Protein AF-A0A5N7ASX7-F1 (afdb_monomer_lite)

Foldseek 3Di:
DWDWQPDDDPPDDDDGPDRDTAKDWFDDDPDDDPPDPAPHIWMDGPQFGIWHWDADPQGWIKTWDQDDPVRDIWIKIWGWDFPPDDDDDDDDDDDDDDTFTKTFIFGPDPPDDTDGQWMATLVGIGGDDDDPVRLVRQLSRGNDPDPVVSVVSSVSVVRRVNVNVCVVVVSDDDPD

Sequence (176 aa):
MYVVQSDGYMHLPEDPNQSAVVGVIYMPAKEENRKMAFPGGGVWFPAGEGWEVSATVRGGYRFMFKGRADGVSRVLEWEKKVTRGRSSSAASEGSEMKGDPRFTLSIAEAGLRRPCLATLTKQGLKIGGWDRAQRGYLASSLHTENEVEEDAALYTSVLTMGVYVAAQEGWLTQYL

Structure (mmCIF, N/CA/C/O backbone):
data_AF-A0A5N7ASX7-F1
#
_entry.id   AF-A0A5N7ASX7-F1
#
loop_
_atom_site.group_PDB
_atom_site.id
_atom_site.type_symbol
_atom_site.label_atom_id
_atom_site.label_alt_id
_atom_site.label_comp_id
_atom_site.label_asym_id
_atom_site.label_entity_id
_atom_site.label_seq_id
_atom_site.pdbx_PDB_ins_code
_atom_site.Cartn_x
_atom_site.Cartn_y
_atom_site.Cartn_z
_atom_site.occupancy
_atom_site.B_iso_or_equiv
_atom_site.auth_seq_id
_atom_site.auth_comp_id
_atom_site.auth_asym_id
_atom_site.auth_atom_id
_atom_site.pdbx_PDB_model_num
ATOM 1 N N . MET A 1 1 ? 4.116 -13.060 10.444 1.00 76.31 1 MET A N 1
ATOM 2 C CA . MET A 1 1 ? 3.148 -13.456 9.396 1.00 76.31 1 MET A CA 1
ATOM 3 C C . MET A 1 1 ? 3.858 -13.358 8.057 1.00 76.31 1 MET A C 1
ATOM 5 O O . MET A 1 1 ? 4.727 -12.508 7.926 1.00 76.31 1 MET A O 1
ATOM 9 N N . TYR A 1 2 ? 3.557 -14.220 7.094 1.00 74.88 2 TYR A N 1
ATOM 10 C CA . TYR A 1 2 ? 4.144 -14.153 5.755 1.00 74.88 2 TYR A CA 1
ATOM 11 C C . TYR A 1 2 ? 3.034 -14.290 4.710 1.00 74.88 2 TYR A C 1
ATOM 13 O O . TYR A 1 2 ? 1.988 -14.872 4.995 1.00 74.88 2 TYR A O 1
ATOM 21 N N . VAL A 1 3 ? 3.244 -13.687 3.545 1.00 76.19 3 VAL A N 1
ATOM 22 C CA . VAL A 1 3 ? 2.349 -13.736 2.389 1.00 76.19 3 VAL A CA 1
ATOM 23 C C . VAL A 1 3 ? 3.008 -14.635 1.354 1.00 76.19 3 VAL A C 1
ATOM 25 O O . VAL A 1 3 ? 4.184 -14.453 1.032 1.00 76.19 3 VAL A O 1
ATOM 28 N N . VAL A 1 4 ? 2.257 -15.614 0.860 1.00 72.94 4 VAL A N 1
ATOM 29 C CA . VAL A 1 4 ? 2.717 -16.569 -0.150 1.00 72.94 4 VAL A CA 1
ATOM 30 C C . VAL A 1 4 ? 1.823 -16.451 -1.367 1.00 72.94 4 VAL A C 1
ATOM 32 O O . VAL A 1 4 ? 0.613 -16.264 -1.229 1.00 72.94 4 VAL A O 1
ATOM 35 N N . GLN A 1 5 ? 2.413 -16.589 -2.544 1.00 71.50 5 GLN A N 1
ATOM 36 C CA . GLN A 1 5 ? 1.663 -16.787 -3.770 1.00 71.50 5 GLN A CA 1
ATOM 37 C C . GLN A 1 5 ? 1.233 -18.260 -3.859 1.00 71.50 5 GLN A C 1
ATOM 39 O O . GLN A 1 5 ? 2.078 -19.155 -3.865 1.00 71.50 5 GLN A O 1
ATOM 44 N N . SER A 1 6 ? -0.079 -18.518 -3.847 1.00 65.56 6 SER A N 1
ATOM 45 C CA . SER A 1 6 ? -0.633 -19.879 -3.933 1.00 65.56 6 SER A CA 1
ATOM 46 C C . SER A 1 6 ? -0.676 -20.405 -5.364 1.00 65.56 6 SER A C 1
ATOM 48 O O . SER A 1 6 ? -0.404 -21.581 -5.570 1.00 65.56 6 SER A O 1
ATOM 50 N N . ASP A 1 7 ? -0.968 -19.527 -6.327 1.00 60.12 7 ASP A N 1
ATOM 51 C CA . ASP A 1 7 ? -1.053 -19.850 -7.749 1.00 60.12 7 ASP A CA 1
ATOM 52 C C . ASP A 1 7 ? -0.158 -18.906 -8.561 1.00 60.12 7 ASP A C 1
ATOM 54 O O . ASP A 1 7 ? -0.123 -17.694 -8.321 1.00 60.12 7 ASP A O 1
ATOM 58 N N . GLY A 1 8 ? 0.562 -19.462 -9.536 1.00 54.50 8 GLY A N 1
ATOM 59 C CA . GLY A 1 8 ? 1.267 -18.688 -10.557 1.00 54.50 8 GLY A CA 1
ATOM 60 C C . GLY A 1 8 ? 0.295 -17.783 -11.316 1.00 54.50 8 GLY A C 1
ATOM 61 O O . GLY A 1 8 ? -0.864 -18.149 -11.545 1.00 54.50 8 GLY A O 1
ATOM 62 N N . TYR A 1 9 ? 0.738 -16.599 -11.736 1.00 53.56 9 TYR A N 1
ATOM 63 C CA . TYR A 1 9 ? -0.056 -15.808 -12.675 1.00 53.56 9 TYR A CA 1
ATOM 64 C C . TYR A 1 9 ? -0.253 -16.636 -13.953 1.00 53.56 9 TYR A C 1
ATOM 66 O O . TYR A 1 9 ? 0.712 -16.947 -14.637 1.00 53.56 9 TYR A O 1
ATOM 74 N N . MET A 1 10 ? -1.501 -16.962 -14.313 1.00 48.28 10 MET A N 1
ATOM 75 C CA . MET A 1 10 ? -1.852 -17.799 -15.485 1.00 48.28 10 MET A CA 1
ATOM 76 C C . MET A 1 10 ? -1.279 -17.306 -16.834 1.00 48.28 10 MET A C 1
ATOM 78 O O . MET A 1 10 ? -1.387 -17.997 -17.842 1.00 48.28 10 MET A O 1
ATOM 82 N N . HIS A 1 11 ? -0.716 -16.098 -16.875 1.00 51.00 11 HIS A N 1
ATOM 83 C CA . HIS A 1 11 ? -0.141 -15.442 -18.050 1.00 51.00 11 HIS A CA 1
ATOM 84 C C . HIS A 1 11 ? 1.376 -15.204 -17.952 1.00 51.00 11 HIS A C 1
ATOM 86 O O . HIS A 1 11 ? 1.942 -14.598 -18.860 1.00 51.00 11 HIS A O 1
ATOM 92 N N . LEU A 1 12 ? 2.038 -15.670 -16.889 1.00 45.16 12 LEU A N 1
ATOM 93 C CA . LEU A 1 12 ? 3.492 -15.636 -16.746 1.00 45.16 12 LEU A CA 1
ATOM 94 C C . LEU A 1 12 ? 4.034 -17.074 -16.746 1.00 45.16 12 LEU A C 1
ATOM 96 O O . LEU A 1 12 ? 3.395 -17.965 -16.184 1.00 45.16 12 LEU A O 1
ATOM 100 N N . PRO A 1 13 ? 5.174 -17.342 -17.403 1.00 42.56 13 PRO A N 1
ATOM 101 C CA . PRO A 1 13 ? 5.796 -18.655 -17.338 1.00 42.56 13 PRO A CA 1
ATOM 102 C C . PRO A 1 13 ? 6.367 -18.864 -15.928 1.00 42.56 13 PRO A C 1
ATOM 104 O O . PRO A 1 13 ? 7.388 -18.275 -15.594 1.00 42.56 13 PRO A O 1
ATOM 107 N N . GLU A 1 14 ? 5.722 -19.691 -15.103 1.00 54.03 14 GLU A N 1
ATOM 108 C CA . GLU A 1 14 ? 6.246 -20.079 -13.786 1.00 54.03 14 GLU A CA 1
ATOM 109 C C . GLU A 1 14 ? 6.200 -21.595 -13.558 1.00 54.03 14 GLU A C 1
ATOM 111 O O . GLU A 1 14 ? 5.295 -22.298 -14.018 1.00 54.03 14 GLU A O 1
ATOM 116 N N . ASP A 1 15 ? 7.210 -22.076 -12.826 1.00 49.62 15 ASP A N 1
ATOM 117 C CA . ASP A 1 15 ? 7.355 -23.456 -12.371 1.00 49.62 15 ASP A CA 1
ATOM 118 C C . ASP A 1 15 ? 6.263 -23.800 -11.334 1.00 49.62 15 ASP A C 1
ATOM 120 O O . ASP A 1 15 ? 6.172 -23.152 -10.289 1.00 49.62 15 ASP A O 1
ATOM 124 N N . PRO A 1 16 ? 5.460 -24.857 -11.545 1.00 50.44 16 PRO A N 1
ATOM 125 C CA . PRO A 1 16 ? 4.248 -25.145 -10.768 1.00 50.44 16 PRO A CA 1
ATOM 126 C C . PRO A 1 16 ? 4.482 -25.641 -9.327 1.00 50.44 16 PRO A C 1
ATOM 128 O O . PRO A 1 16 ? 3.539 -26.094 -8.683 1.00 50.44 16 PRO A O 1
ATOM 131 N N . ASN A 1 17 ? 5.715 -25.605 -8.809 1.00 45.44 17 ASN A N 1
ATOM 132 C CA . ASN A 1 17 ? 6.100 -26.355 -7.607 1.00 45.44 17 ASN A CA 1
ATOM 133 C C . ASN A 1 17 ? 6.684 -25.529 -6.451 1.00 45.44 17 ASN A C 1
ATOM 135 O O . ASN A 1 17 ? 7.179 -26.115 -5.486 1.00 45.44 17 ASN A O 1
ATOM 139 N N . GLN A 1 18 ? 6.640 -24.196 -6.498 1.00 49.59 18 GLN A N 1
ATOM 140 C CA . GLN A 1 18 ? 7.124 -23.369 -5.389 1.00 49.59 18 GLN A CA 1
ATOM 141 C C . GLN A 1 18 ? 6.144 -22.244 -5.077 1.00 49.59 18 GLN A C 1
ATOM 143 O O . GLN A 1 18 ? 6.063 -21.251 -5.790 1.00 49.59 18 GLN A O 1
ATOM 148 N N . SER A 1 19 ? 5.421 -22.379 -3.965 1.00 55.44 19 SER A N 1
ATOM 149 C CA . SER A 1 19 ? 4.707 -21.259 -3.359 1.00 55.44 19 SER A CA 1
ATOM 150 C C . SER A 1 19 ? 5.749 -20.251 -2.856 1.00 55.44 19 SER A C 1
ATOM 152 O O . SER A 1 19 ? 6.300 -20.395 -1.762 1.00 55.44 19 SER A O 1
ATOM 154 N N . ALA A 1 20 ? 6.092 -19.273 -3.692 1.00 69.38 20 ALA A N 1
ATOM 155 C CA . ALA A 1 20 ? 7.104 -18.279 -3.374 1.00 69.38 20 ALA A CA 1
ATOM 156 C C . ALA A 1 20 ? 6.590 -17.340 -2.271 1.00 69.38 20 ALA A C 1
ATOM 158 O O . ALA A 1 20 ? 5.461 -16.840 -2.320 1.00 69.38 20 ALA A O 1
ATOM 159 N N . VAL A 1 21 ? 7.413 -17.099 -1.247 1.00 69.12 21 VAL A N 1
ATOM 160 C CA . VAL A 1 21 ? 7.130 -16.059 -0.249 1.00 69.12 21 VAL A CA 1
ATOM 161 C C . VAL A 1 21 ? 7.269 -14.715 -0.948 1.00 69.12 21 VAL A C 1
ATOM 163 O O . VAL A 1 21 ? 8.353 -14.386 -1.411 1.00 69.12 21 VAL A O 1
ATOM 166 N N . VAL A 1 22 ? 6.188 -13.941 -0.996 1.00 78.00 22 VAL A N 1
ATOM 167 C CA . VAL A 1 22 ? 6.118 -12.650 -1.705 1.00 78.00 22 VAL A CA 1
ATOM 168 C C . VAL A 1 22 ? 6.115 -11.446 -0.758 1.00 78.00 22 VAL A C 1
ATOM 170 O O . VAL A 1 22 ? 6.271 -10.304 -1.183 1.00 78.00 22 VAL A O 1
ATOM 173 N N . GLY A 1 23 ? 5.995 -11.688 0.550 1.00 79.50 23 GLY A N 1
ATOM 174 C CA . GLY A 1 23 ? 6.110 -10.649 1.566 1.00 79.50 23 GLY A CA 1
ATOM 175 C C . GLY A 1 23 ? 6.216 -11.211 2.979 1.00 79.50 23 GLY A C 1
ATOM 176 O O . GLY A 1 23 ? 5.635 -12.247 3.304 1.00 79.50 23 GLY A O 1
ATOM 177 N N . VAL A 1 24 ? 6.939 -10.515 3.851 1.00 83.19 24 VAL A N 1
ATOM 178 C CA . VAL A 1 24 ? 7.082 -10.867 5.269 1.00 83.19 24 VAL A CA 1
ATOM 179 C C . VAL A 1 24 ? 6.587 -9.714 6.125 1.00 83.19 24 VAL A C 1
ATOM 181 O O . VAL A 1 24 ? 6.977 -8.569 5.927 1.00 83.19 24 VAL A O 1
ATOM 184 N N . ILE A 1 25 ? 5.733 -10.025 7.097 1.00 85.44 25 ILE A N 1
ATOM 185 C CA . ILE A 1 25 ? 5.128 -9.072 8.024 1.00 85.44 25 ILE A CA 1
ATOM 186 C C . ILE A 1 25 ? 5.595 -9.402 9.445 1.00 85.44 25 ILE A C 1
ATOM 188 O O . ILE A 1 25 ? 5.210 -10.425 10.030 1.00 85.44 25 ILE A O 1
ATOM 192 N N . TYR A 1 26 ? 6.388 -8.503 10.022 1.00 82.25 26 TYR A N 1
ATOM 193 C CA . TYR A 1 26 ? 6.780 -8.541 11.425 1.00 82.25 26 TYR A CA 1
ATOM 194 C C . TYR A 1 26 ? 5.899 -7.605 12.242 1.00 82.25 26 TYR A C 1
ATOM 196 O O . TYR A 1 26 ? 5.826 -6.400 11.994 1.00 82.25 26 TYR A O 1
ATOM 204 N N . MET A 1 27 ? 5.256 -8.175 13.253 1.00 76.69 27 MET A N 1
ATOM 205 C CA . MET A 1 27 ? 4.502 -7.439 14.256 1.00 76.69 27 MET A CA 1
ATOM 206 C C . MET A 1 27 ? 5.177 -7.721 15.598 1.00 76.69 27 MET A C 1
ATOM 208 O O . MET A 1 27 ? 5.233 -8.891 15.985 1.00 76.69 27 MET A O 1
ATOM 212 N N . PRO A 1 28 ? 5.726 -6.711 16.292 1.00 65.44 28 PRO A N 1
ATOM 213 C CA . PRO A 1 28 ? 6.303 -6.925 17.607 1.00 65.44 28 PRO A CA 1
ATOM 214 C C . PRO A 1 28 ? 5.194 -7.397 18.550 1.00 65.44 28 PRO A C 1
ATOM 216 O O . PRO A 1 28 ? 4.085 -6.852 18.549 1.00 65.44 28 PRO A O 1
ATOM 219 N N . ALA A 1 29 ? 5.477 -8.431 19.341 1.00 60.00 29 ALA A N 1
ATOM 220 C CA . ALA A 1 29 ? 4.577 -8.834 20.411 1.00 60.00 29 ALA A CA 1
ATOM 221 C C . ALA A 1 29 ? 4.424 -7.659 21.390 1.00 60.00 29 ALA A C 1
ATOM 223 O O . ALA A 1 29 ? 5.391 -6.944 21.654 1.00 60.00 29 ALA A O 1
ATOM 224 N N . LYS A 1 30 ? 3.215 -7.461 21.933 1.00 57.38 30 LYS A N 1
ATOM 225 C CA . LYS A 1 30 ? 2.868 -6.305 22.785 1.00 57.38 30 LYS A CA 1
ATOM 226 C C . LYS A 1 30 ? 3.778 -6.108 24.011 1.00 57.38 30 LYS A C 1
ATOM 228 O O . LYS A 1 30 ? 3.731 -5.030 24.594 1.00 57.38 30 LYS A O 1
ATOM 233 N N . GLU A 1 31 ? 4.601 -7.090 24.380 1.00 51.97 31 GLU A N 1
ATOM 234 C CA . GLU A 1 31 ? 5.441 -7.044 25.581 1.00 51.97 31 GLU A CA 1
ATOM 235 C C . GLU A 1 31 ? 6.947 -7.234 25.371 1.00 51.97 31 GLU A C 1
ATOM 237 O O . GLU A 1 31 ? 7.692 -6.979 26.315 1.00 51.97 31 GLU A O 1
ATOM 242 N N . GLU A 1 32 ? 7.452 -7.598 24.186 1.00 45.19 32 GLU A N 1
ATOM 243 C CA . GLU A 1 32 ? 8.863 -7.997 24.093 1.00 45.19 32 GLU A CA 1
ATOM 244 C C . GLU A 1 32 ? 9.664 -7.351 22.956 1.00 45.19 32 GLU A C 1
ATOM 246 O O . GLU A 1 32 ? 9.347 -7.451 21.774 1.00 45.19 32 GLU A O 1
ATOM 251 N N . ASN A 1 33 ? 10.799 -6.786 23.375 1.00 43.06 33 ASN A N 1
ATOM 252 C CA . ASN A 1 33 ? 12.014 -6.520 22.607 1.00 43.06 33 ASN A CA 1
ATOM 253 C C . ASN A 1 33 ? 12.106 -5.221 21.786 1.00 43.06 33 ASN A C 1
ATOM 255 O O . ASN A 1 33 ? 12.054 -5.196 20.559 1.00 43.06 33 ASN A O 1
ATOM 259 N N . ARG A 1 34 ? 12.539 -4.160 22.491 1.00 48.69 34 ARG A N 1
ATOM 260 C CA . ARG A 1 34 ? 13.214 -2.953 21.955 1.00 48.69 34 ARG A CA 1
ATOM 261 C C . ARG A 1 34 ? 14.579 -3.221 21.274 1.00 48.69 34 ARG A C 1
ATOM 263 O O . ARG A 1 34 ? 15.298 -2.272 20.987 1.00 48.69 34 ARG A O 1
ATOM 270 N N . LYS A 1 35 ? 14.973 -4.483 21.056 1.00 48.41 35 LYS A N 1
ATOM 271 C CA . LYS A 1 35 ? 16.272 -4.879 20.465 1.00 48.41 35 LYS A CA 1
ATOM 272 C C . LYS A 1 35 ? 16.200 -5.268 18.980 1.00 48.41 35 LYS A C 1
ATOM 274 O O . LYS A 1 35 ? 17.222 -5.612 18.401 1.00 48.41 35 LYS A O 1
ATOM 279 N N . MET A 1 36 ? 15.015 -5.245 18.374 1.00 51.47 36 MET A N 1
ATOM 280 C CA . MET A 1 36 ? 14.816 -5.594 16.962 1.00 51.47 36 MET A CA 1
ATOM 281 C C . MET A 1 36 ? 15.033 -4.384 16.045 1.00 51.47 36 MET A C 1
ATOM 283 O O . MET A 1 36 ? 14.846 -3.246 16.471 1.00 51.47 36 MET A O 1
ATOM 287 N N . ALA A 1 37 ? 15.371 -4.638 14.775 1.00 53.09 37 ALA A N 1
ATOM 288 C CA . ALA A 1 37 ? 15.637 -3.600 13.772 1.00 53.09 37 ALA A CA 1
ATOM 289 C C . ALA A 1 37 ? 14.469 -2.606 13.584 1.00 53.09 37 ALA A C 1
ATOM 291 O O . ALA A 1 37 ? 14.713 -1.444 13.271 1.00 53.09 37 ALA A O 1
ATOM 292 N N . PHE A 1 38 ? 13.221 -3.039 13.832 1.00 57.31 38 PHE A N 1
ATOM 293 C CA . PHE A 1 38 ? 12.016 -2.208 13.722 1.00 57.31 38 PHE A CA 1
ATOM 294 C C . PHE A 1 38 ? 11.095 -2.365 14.948 1.00 57.31 38 PHE A C 1
ATOM 296 O O . PHE A 1 38 ? 10.272 -3.285 14.994 1.00 57.31 38 PHE A O 1
ATOM 303 N N . PRO A 1 39 ? 11.196 -1.483 15.960 1.00 57.59 39 PRO A N 1
ATOM 304 C CA . PRO A 1 39 ? 10.433 -1.598 17.207 1.00 57.59 39 PRO A CA 1
ATOM 305 C C . PRO A 1 39 ? 8.917 -1.377 17.041 1.00 57.59 39 PRO A C 1
ATOM 307 O O . PRO A 1 39 ? 8.159 -1.762 17.926 1.00 57.59 39 PRO A O 1
ATOM 310 N N . GLY A 1 40 ? 8.465 -0.788 15.924 1.00 62.12 40 GLY A N 1
ATOM 311 C CA . GLY A 1 40 ? 7.044 -0.618 15.570 1.00 62.12 40 GLY A CA 1
ATOM 312 C C . GLY A 1 40 ? 6.465 -1.715 14.663 1.00 62.12 40 GLY A C 1
ATOM 313 O O . GLY A 1 40 ? 5.273 -1.703 14.351 1.00 62.12 40 GLY A O 1
ATOM 314 N N . GLY A 1 41 ? 7.288 -2.686 14.259 1.00 77.94 41 GLY A N 1
ATOM 315 C CA . GLY A 1 41 ? 6.959 -3.639 13.201 1.00 77.94 41 GLY A CA 1
ATOM 316 C C . GLY A 1 41 ? 7.510 -3.223 11.845 1.00 77.94 41 GLY A C 1
ATOM 317 O O . GLY A 1 41 ? 7.974 -2.099 11.652 1.00 77.94 41 GLY A O 1
ATOM 318 N N . GLY A 1 42 ? 7.494 -4.166 10.914 1.00 84.06 42 GLY A N 1
ATOM 319 C CA . GLY A 1 42 ? 8.101 -3.993 9.603 1.00 84.06 42 GLY A CA 1
ATOM 320 C C . GLY A 1 42 ? 7.461 -4.890 8.557 1.00 84.06 42 GLY A C 1
ATOM 321 O O . GLY A 1 42 ? 6.909 -5.944 8.888 1.00 84.06 42 GLY A O 1
ATOM 322 N N . VAL A 1 43 ? 7.546 -4.469 7.299 1.00 84.94 43 VAL A N 1
ATOM 323 C CA . VAL A 1 43 ? 7.233 -5.322 6.148 1.00 84.94 43 VAL A CA 1
ATOM 324 C C . VAL A 1 43 ? 8.458 -5.436 5.249 1.00 84.94 43 VAL A C 1
ATOM 326 O O . VAL A 1 43 ? 9.156 -4.450 5.041 1.00 84.94 43 VAL A O 1
ATOM 329 N N . TRP A 1 44 ? 8.730 -6.630 4.733 1.00 81.75 44 TRP A N 1
ATOM 330 C CA . TRP A 1 44 ? 9.807 -6.879 3.773 1.00 81.75 44 TRP A CA 1
ATOM 331 C C . TRP A 1 44 ? 9.251 -7.534 2.524 1.00 81.75 44 TRP A C 1
ATOM 333 O O . TRP A 1 44 ? 8.334 -8.357 2.602 1.00 81.75 44 TRP A O 1
ATOM 343 N N . PHE A 1 45 ? 9.863 -7.204 1.394 1.00 80.19 45 PHE A N 1
ATOM 344 C CA . PHE A 1 45 ? 9.539 -7.751 0.084 1.00 80.19 45 PHE A CA 1
ATOM 345 C C . PHE A 1 45 ? 10.772 -8.475 -0.464 1.00 80.19 45 PHE A C 1
ATOM 347 O O . PHE A 1 45 ? 11.873 -7.960 -0.296 1.00 80.19 45 PHE A O 1
ATOM 354 N N . PRO A 1 46 ? 10.634 -9.638 -1.121 1.00 64.31 46 PRO A N 1
ATOM 355 C CA . PRO A 1 46 ? 11.772 -10.323 -1.743 1.00 64.31 46 PRO A CA 1
ATOM 356 C C . PRO A 1 46 ? 12.459 -9.465 -2.809 1.00 64.31 46 PRO A C 1
ATOM 358 O O . PRO A 1 46 ? 13.680 -9.452 -2.913 1.00 64.31 46 PRO A O 1
ATOM 361 N N . ALA A 1 47 ? 11.659 -8.708 -3.560 1.00 66.50 47 ALA A N 1
ATOM 362 C CA . ALA A 1 47 ? 12.107 -7.776 -4.582 1.00 66.50 47 ALA A CA 1
ATOM 363 C C . ALA A 1 47 ? 12.438 -6.382 -4.013 1.00 66.50 47 ALA A C 1
ATOM 365 O O . ALA A 1 47 ? 12.367 -5.401 -4.741 1.00 66.50 47 ALA A O 1
ATOM 366 N N . GLY A 1 48 ? 12.739 -6.238 -2.718 1.00 67.25 48 GLY A N 1
ATOM 367 C CA . GLY A 1 48 ? 12.988 -4.931 -2.109 1.00 67.25 48 GLY A CA 1
ATOM 368 C C . GLY A 1 48 ? 13.614 -5.006 -0.718 1.00 67.25 48 GLY A C 1
ATOM 369 O O . GLY A 1 48 ? 14.074 -6.050 -0.263 1.00 67.25 48 GLY A O 1
ATOM 370 N N . GLU A 1 49 ? 13.643 -3.868 -0.034 1.00 73.31 49 GLU A N 1
ATOM 371 C CA . GLU A 1 49 ? 14.178 -3.742 1.324 1.00 73.31 49 GLU A CA 1
ATOM 372 C C . GLU A 1 49 ? 13.053 -3.610 2.371 1.00 73.31 49 GLU A C 1
ATOM 374 O O . GLU A 1 49 ? 11.859 -3.567 2.059 1.00 73.31 49 GLU A O 1
ATOM 379 N N . GLY A 1 50 ? 13.431 -3.604 3.650 1.00 82.38 50 GLY A N 1
ATOM 380 C CA . GLY A 1 50 ? 12.487 -3.510 4.761 1.00 82.38 50 GLY A CA 1
ATOM 381 C C . GLY A 1 50 ? 11.896 -2.113 4.923 1.00 82.38 50 GLY A C 1
ATOM 382 O O . GLY A 1 50 ? 12.617 -1.118 4.959 1.00 82.38 50 GLY A O 1
ATOM 383 N N . TRP A 1 51 ? 10.582 -2.051 5.104 1.00 89.81 51 TRP A N 1
ATOM 384 C CA . TRP A 1 51 ? 9.850 -0.843 5.459 1.00 89.81 51 TRP A CA 1
ATOM 385 C C . TRP A 1 51 ? 9.519 -0.845 6.947 1.00 89.81 51 TRP A C 1
ATOM 387 O O . TRP A 1 51 ? 8.896 -1.778 7.459 1.00 89.81 51 TRP A O 1
ATOM 397 N N . GLU A 1 52 ? 9.887 0.234 7.630 1.00 90.19 52 GLU A N 1
ATOM 398 C CA . GLU A 1 52 ? 9.563 0.462 9.036 1.00 90.19 52 GLU A CA 1
ATOM 399 C C . GLU A 1 52 ? 8.125 0.962 9.168 1.00 90.19 52 GLU A C 1
ATOM 401 O O . GLU A 1 52 ? 7.719 1.885 8.455 1.00 90.19 52 GLU A O 1
ATOM 406 N N . VAL A 1 53 ? 7.357 0.390 10.098 1.00 90.88 53 VAL A N 1
ATOM 407 C CA . VAL A 1 53 ? 5.958 0.773 10.311 1.00 90.88 53 VAL A CA 1
ATOM 408 C C . VAL A 1 53 ? 5.774 1.473 11.651 1.00 90.88 53 VAL A C 1
ATOM 410 O O . VAL A 1 53 ? 6.317 1.067 12.676 1.00 90.88 53 VAL A O 1
ATOM 413 N N . SER A 1 54 ? 4.971 2.535 11.647 1.00 90.38 54 SER A N 1
ATOM 414 C CA . SER A 1 54 ? 4.573 3.270 12.849 1.00 90.38 54 SER A CA 1
ATOM 415 C C . SER A 1 54 ? 3.101 3.672 12.793 1.00 90.38 54 SER A C 1
ATOM 417 O O . SER A 1 54 ? 2.565 4.005 11.735 1.00 90.38 54 SER A O 1
ATOM 419 N N . ALA A 1 55 ? 2.426 3.651 13.942 1.00 87.94 55 ALA A N 1
ATOM 420 C CA . ALA A 1 5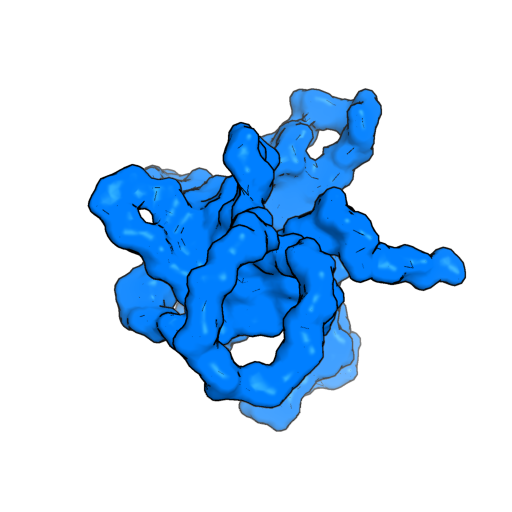5 ? 1.070 4.175 14.054 1.00 87.94 55 ALA A CA 1
ATOM 421 C C . ALA A 1 55 ? 1.082 5.712 14.004 1.00 87.94 55 ALA A C 1
ATOM 423 O O . ALA A 1 55 ? 1.948 6.366 14.586 1.00 87.94 55 ALA A O 1
ATOM 424 N N . THR A 1 56 ? 0.100 6.303 13.326 1.00 87.44 56 THR A N 1
ATOM 425 C CA . THR A 1 56 ? -0.041 7.762 13.210 1.00 87.44 56 THR A CA 1
ATOM 426 C C . THR A 1 56 ? -1.006 8.318 14.258 1.00 87.44 56 THR A C 1
ATOM 428 O O . THR A 1 56 ? -1.990 7.678 14.628 1.00 87.44 56 THR A O 1
ATOM 431 N N . VAL A 1 57 ? -0.780 9.564 14.690 1.00 81.75 57 VAL A N 1
ATOM 432 C CA . VAL A 1 57 ? -1.608 10.253 15.706 1.00 81.75 57 VAL A CA 1
ATOM 433 C C . VAL A 1 57 ? -3.076 10.402 15.275 1.00 81.75 57 VAL A C 1
ATOM 435 O O . VAL A 1 57 ? -3.969 10.477 16.112 1.00 81.75 57 VAL A O 1
ATOM 438 N N . ARG A 1 58 ? -3.346 10.444 13.964 1.00 79.25 58 ARG A N 1
ATOM 439 C CA . ARG A 1 58 ? -4.692 10.651 13.399 1.00 79.25 58 ARG A CA 1
ATOM 440 C C . ARG A 1 58 ? -5.477 9.356 13.168 1.00 79.25 58 ARG A C 1
ATOM 442 O O . ARG A 1 58 ? -6.596 9.419 12.668 1.00 79.25 58 ARG A O 1
ATOM 449 N N . GLY A 1 59 ? -4.917 8.208 13.546 1.00 82.00 59 GLY A N 1
ATOM 450 C CA . GLY A 1 59 ? -5.443 6.904 13.166 1.00 82.00 59 GLY A CA 1
ATOM 451 C C . GLY A 1 59 ? -4.988 6.547 11.753 1.00 82.00 59 GLY A C 1
ATOM 452 O O . GLY A 1 59 ? -5.327 7.217 10.778 1.00 82.00 59 GLY A O 1
ATOM 453 N N . GLY A 1 60 ? -4.184 5.495 11.646 1.00 90.69 60 GLY A N 1
ATOM 454 C CA . GLY A 1 60 ? -3.504 5.134 10.408 1.00 90.69 60 GLY A CA 1
ATOM 455 C C . GLY A 1 60 ? -2.105 4.597 10.659 1.00 90.69 60 GLY A C 1
ATOM 456 O O . GLY A 1 60 ? -1.623 4.619 11.793 1.00 90.69 60 GLY A O 1
ATOM 457 N N . TYR A 1 61 ? -1.446 4.175 9.589 1.00 92.94 61 TYR A N 1
ATOM 458 C CA . TYR A 1 61 ? -0.159 3.492 9.636 1.00 92.94 61 TYR A CA 1
ATOM 459 C C . TYR A 1 61 ? 0.778 4.096 8.599 1.00 92.94 61 TYR A C 1
ATOM 461 O O . TYR A 1 61 ? 0.445 4.167 7.415 1.00 92.94 61 TYR A O 1
ATOM 469 N N . ARG A 1 62 ? 1.945 4.548 9.053 1.00 93.19 62 ARG A N 1
ATOM 470 C CA . ARG A 1 62 ? 2.993 5.125 8.220 1.00 93.19 62 ARG A CA 1
ATOM 471 C C . ARG A 1 62 ? 4.093 4.100 8.002 1.00 93.19 62 ARG A C 1
ATOM 473 O O . ARG A 1 62 ? 4.652 3.583 8.965 1.00 93.19 62 ARG A O 1
ATOM 480 N N . PHE A 1 63 ? 4.403 3.881 6.736 1.00 92.69 63 PHE A N 1
ATOM 481 C CA . PHE A 1 63 ? 5.440 3.001 6.233 1.00 92.69 63 PHE A CA 1
ATOM 482 C C . PHE A 1 63 ? 6.578 3.878 5.723 1.00 92.69 63 PHE A C 1
ATOM 484 O O . PHE A 1 63 ? 6.371 4.734 4.861 1.00 92.69 63 PHE A O 1
ATOM 491 N N . MET A 1 64 ? 7.770 3.690 6.276 1.00 91.00 64 MET A N 1
ATOM 492 C CA . MET A 1 64 ? 8.965 4.431 5.896 1.00 91.00 64 MET A CA 1
ATOM 493 C C . MET A 1 64 ? 10.007 3.478 5.337 1.00 91.00 64 MET A C 1
ATOM 495 O O . MET A 1 64 ? 10.460 2.564 6.023 1.00 91.00 64 MET A O 1
ATOM 499 N N . PHE A 1 65 ? 10.415 3.748 4.108 1.00 87.69 65 PHE A N 1
ATOM 500 C CA . PHE A 1 65 ? 11.601 3.174 3.510 1.00 87.69 65 PHE A CA 1
ATOM 501 C C . PHE A 1 65 ? 12.738 4.174 3.662 1.00 87.69 65 PHE A C 1
ATOM 503 O O . PHE A 1 65 ? 12.645 5.321 3.212 1.00 87.69 65 PHE A O 1
ATOM 510 N N . LYS A 1 66 ? 13.803 3.750 4.334 1.00 80.69 66 LYS A N 1
ATOM 511 C CA . LYS A 1 66 ? 15.064 4.484 4.363 1.00 80.69 66 LYS A CA 1
ATOM 512 C C . LYS A 1 66 ? 15.878 3.903 3.216 1.00 80.69 66 LYS A C 1
ATOM 514 O O . LYS A 1 66 ? 16.237 2.736 3.295 1.00 80.69 66 LYS A O 1
ATOM 519 N N . GLY A 1 67 ? 16.052 4.691 2.155 1.00 67.56 67 GLY A N 1
ATOM 520 C CA . GLY A 1 67 ? 16.762 4.270 0.953 1.00 67.56 67 GLY A CA 1
ATOM 521 C C . GLY A 1 67 ? 18.185 3.815 1.213 1.00 67.56 67 GLY A C 1
ATOM 522 O O . GLY A 1 67 ? 18.702 3.875 2.333 1.00 67.56 67 GLY A O 1
ATOM 523 N N . ARG A 1 68 ? 18.830 3.389 0.131 1.00 65.69 68 ARG A N 1
ATOM 524 C CA . ARG A 1 68 ? 20.212 2.930 0.155 1.00 65.69 68 ARG A CA 1
ATOM 525 C C . ARG A 1 68 ? 21.167 4.102 0.393 1.00 65.69 68 ARG A C 1
ATOM 527 O O . ARG A 1 68 ? 20.781 5.220 0.725 1.00 65.69 68 ARG A O 1
ATOM 534 N N . ALA A 1 69 ? 22.458 3.855 0.191 1.00 56.00 69 ALA A N 1
ATOM 535 C CA . ALA A 1 69 ? 23.509 4.874 0.236 1.00 56.00 69 ALA A CA 1
ATOM 536 C C . ALA A 1 69 ? 23.269 6.101 -0.686 1.00 56.00 69 ALA A C 1
ATOM 538 O O . ALA A 1 69 ? 24.022 7.067 -0.602 1.00 56.00 69 ALA A O 1
ATOM 539 N N . ASP A 1 70 ? 22.236 6.078 -1.538 1.00 60.41 70 ASP A N 1
ATOM 540 C CA . ASP A 1 70 ? 21.744 7.197 -2.347 1.00 60.41 70 ASP A CA 1
ATOM 541 C C . ASP A 1 70 ? 20.894 8.216 -1.556 1.00 60.41 70 ASP A C 1
ATOM 543 O O . ASP A 1 70 ? 20.616 9.307 -2.053 1.00 60.41 70 ASP A O 1
ATOM 547 N N . GLY A 1 71 ? 20.508 7.898 -0.314 1.00 64.56 71 GLY A N 1
ATOM 548 C CA . GLY A 1 71 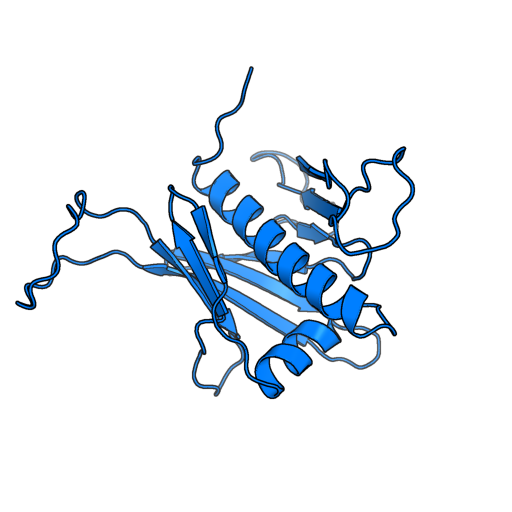? 19.810 8.802 0.605 1.00 64.56 71 GLY A CA 1
ATOM 549 C C . GLY A 1 71 ? 18.319 8.988 0.309 1.00 64.56 71 GLY A C 1
ATOM 550 O O . GLY A 1 71 ? 17.681 9.875 0.882 1.00 64.56 71 GLY A O 1
ATOM 551 N N . VAL A 1 72 ? 17.743 8.173 -0.574 1.00 71.62 72 VAL A N 1
ATOM 552 C CA . VAL A 1 72 ? 16.382 8.365 -1.080 1.00 71.62 72 VAL A CA 1
ATOM 553 C C . VAL A 1 72 ? 15.349 7.735 -0.140 1.00 71.62 72 VAL A C 1
ATOM 555 O O . VAL A 1 72 ? 15.063 6.545 -0.199 1.00 71.62 72 VAL A O 1
ATOM 558 N N . SER A 1 73 ? 14.735 8.525 0.740 1.00 84.00 73 SER A N 1
ATOM 559 C CA . SER A 1 73 ? 13.645 8.034 1.596 1.00 84.00 73 SER A CA 1
ATOM 560 C C . SER A 1 73 ? 12.294 8.019 0.875 1.00 84.00 73 SER A C 1
ATOM 562 O O . SER A 1 73 ? 11.969 8.951 0.131 1.00 84.00 73 SER A O 1
ATOM 564 N N . ARG A 1 74 ? 11.460 7.010 1.155 1.00 87.62 74 ARG A N 1
ATOM 565 C CA . ARG A 1 74 ? 10.056 6.961 0.718 1.00 87.62 74 ARG A CA 1
ATOM 566 C C . ARG A 1 74 ? 9.126 6.831 1.909 1.00 87.62 74 ARG A C 1
ATOM 568 O O . ARG A 1 74 ? 9.429 6.128 2.872 1.00 87.62 74 ARG A O 1
ATOM 575 N N . VAL A 1 75 ? 7.984 7.507 1.842 1.00 91.50 75 VAL A N 1
ATOM 576 C CA . VAL A 1 75 ? 6.987 7.481 2.913 1.00 91.50 75 VAL A CA 1
ATOM 577 C C . VAL A 1 75 ? 5.604 7.269 2.326 1.00 91.50 75 VAL A C 1
ATOM 579 O O . VAL A 1 75 ? 5.101 8.091 1.560 1.00 91.50 75 VAL A O 1
ATOM 582 N N . LEU A 1 76 ? 4.972 6.178 2.743 1.00 92.75 76 LEU A N 1
ATOM 583 C CA . LEU A 1 76 ? 3.587 5.865 2.429 1.00 92.75 76 LEU A CA 1
ATOM 584 C C . LEU A 1 76 ? 2.762 5.875 3.712 1.00 92.75 76 LEU A C 1
ATOM 586 O O . LEU A 1 76 ? 3.233 5.482 4.778 1.00 92.75 76 LEU A O 1
ATOM 590 N N . GLU A 1 77 ? 1.520 6.329 3.628 1.00 94.31 77 GLU A N 1
ATOM 591 C CA . GLU A 1 77 ? 0.637 6.413 4.788 1.00 94.31 77 GLU A CA 1
ATOM 592 C C . GLU A 1 77 ? -0.750 5.890 4.441 1.00 94.31 77 GLU A C 1
ATOM 594 O O . GLU A 1 77 ? -1.407 6.387 3.524 1.00 94.31 77 GLU A O 1
ATOM 599 N N . TRP A 1 78 ? -1.187 4.884 5.196 1.00 94.12 78 TRP A N 1
ATOM 600 C CA . TRP A 1 78 ? -2.575 4.460 5.261 1.00 94.12 78 TRP A CA 1
ATOM 601 C C . TRP A 1 78 ? -3.303 5.334 6.277 1.00 94.12 78 TRP A C 1
ATOM 603 O O . TRP A 1 78 ? -3.141 5.158 7.482 1.00 94.12 78 TRP A O 1
ATOM 613 N N . GLU A 1 79 ? -4.126 6.262 5.805 1.00 92.44 79 GLU A N 1
ATOM 614 C CA . GLU A 1 79 ? -4.940 7.133 6.653 1.00 92.44 79 GLU A CA 1
ATOM 615 C C . GLU A 1 79 ? -6.303 6.498 6.934 1.00 92.44 79 GLU A C 1
ATOM 617 O O . GLU A 1 79 ? -6.999 6.078 6.002 1.00 92.44 79 GLU A O 1
ATOM 622 N N . LYS A 1 80 ? -6.726 6.471 8.205 1.00 90.62 80 LYS A N 1
ATOM 623 C CA . LYS A 1 80 ? -8.065 6.011 8.583 1.00 90.62 80 LYS A CA 1
ATOM 624 C C . LYS A 1 80 ? -9.088 7.105 8.288 1.00 90.62 80 LYS A C 1
ATOM 626 O O . LYS A 1 80 ? -9.126 8.142 8.948 1.00 90.62 80 LYS A O 1
ATOM 631 N N . LYS A 1 81 ? -9.971 6.869 7.321 1.00 84.62 81 LYS A N 1
ATOM 632 C CA . LYS A 1 81 ? -11.146 7.711 7.092 1.00 84.62 81 LYS A CA 1
ATOM 633 C C . LYS A 1 81 ? -12.274 7.233 7.988 1.00 84.62 81 LYS A C 1
ATOM 635 O O . LYS A 1 81 ? -12.873 6.185 7.769 1.00 84.62 81 LYS A O 1
ATOM 640 N N . VAL A 1 82 ? -12.589 8.047 8.988 1.00 65.81 82 VAL A N 1
ATOM 641 C CA . VAL A 1 82 ? -13.858 7.936 9.703 1.00 65.81 82 VAL A CA 1
ATOM 642 C C . VAL A 1 82 ? -14.898 8.624 8.830 1.00 65.81 82 VAL A C 1
ATOM 644 O O . VAL A 1 82 ? -14.842 9.841 8.644 1.00 65.81 82 VAL A O 1
ATOM 647 N N . THR A 1 83 ? -15.837 7.865 8.270 1.00 56.91 83 THR A N 1
ATOM 648 C CA . THR A 1 83 ? -17.033 8.436 7.646 1.00 56.91 83 THR A CA 1
ATOM 649 C C . THR A 1 83 ? -17.826 9.159 8.733 1.00 56.91 83 THR A C 1
ATOM 651 O O . THR A 1 83 ? -18.671 8.576 9.411 1.00 56.91 83 THR A O 1
ATOM 654 N N . ARG A 1 84 ? -17.531 10.444 8.956 1.00 47.28 84 ARG A N 1
ATOM 655 C CA . ARG A 1 84 ? -18.466 11.330 9.645 1.00 47.28 84 ARG A CA 1
ATOM 656 C C . ARG A 1 84 ? -19.671 11.429 8.728 1.00 47.28 84 ARG A C 1
ATOM 658 O O . ARG A 1 84 ? -19.535 11.972 7.636 1.00 47.28 84 ARG A O 1
ATOM 665 N N . GLY A 1 85 ? -20.799 10.864 9.156 1.00 47.31 85 GLY A N 1
ATOM 666 C CA . GLY A 1 85 ? -22.070 10.979 8.452 1.00 47.31 85 GLY A CA 1
ATOM 667 C C . GLY A 1 85 ? -22.305 12.438 8.082 1.00 47.31 85 GLY A C 1
ATOM 668 O O . GLY A 1 85 ? -22.540 13.280 8.947 1.00 47.31 85 GLY A O 1
ATOM 669 N N . ARG A 1 86 ? -22.150 12.746 6.798 1.00 41.16 86 ARG A N 1
ATOM 670 C CA . ARG A 1 86 ? -22.430 14.055 6.237 1.00 41.16 86 ARG A CA 1
ATOM 671 C C . ARG A 1 86 ? -23.377 13.793 5.088 1.00 41.16 86 ARG A C 1
ATOM 673 O O . ARG A 1 86 ? -22.970 13.310 4.037 1.00 41.16 86 ARG A O 1
ATOM 680 N N . SER A 1 87 ? -24.650 14.042 5.366 1.00 47.69 87 SER A N 1
ATOM 681 C CA . SER A 1 87 ? -25.741 14.060 4.407 1.00 47.69 87 SER A CA 1
ATOM 682 C C . SER A 1 87 ? -25.278 14.758 3.131 1.00 47.69 87 SER A C 1
ATOM 684 O O . SER A 1 87 ? -25.023 15.961 3.133 1.00 47.69 87 SER A O 1
ATOM 686 N N . SER A 1 88 ? -25.129 14.000 2.052 1.00 38.28 88 SER A N 1
ATOM 687 C CA . SER A 1 88 ? -25.065 14.548 0.704 1.00 38.28 88 SER A CA 1
ATOM 688 C C . SER A 1 88 ? -25.837 13.602 -0.197 1.00 38.28 88 SER A C 1
ATOM 690 O O . SER A 1 88 ? -25.483 12.446 -0.395 1.00 38.28 88 SER A O 1
ATOM 692 N N . SER A 1 89 ? -26.985 14.102 -0.628 1.00 46.19 89 SER A N 1
ATOM 693 C CA . SER A 1 89 ? -27.895 13.503 -1.583 1.00 46.19 89 SER A CA 1
ATOM 694 C C . SER A 1 89 ? -27.194 13.303 -2.926 1.00 46.19 89 SER A C 1
ATOM 696 O O . SER A 1 89 ? -26.976 14.269 -3.654 1.00 46.19 89 SER A O 1
ATOM 698 N N . ALA A 1 90 ? -26.883 12.059 -3.264 1.00 41.28 90 ALA A N 1
ATOM 699 C CA . ALA A 1 90 ? -26.789 11.593 -4.640 1.00 41.28 90 ALA A CA 1
ATOM 700 C C . ALA A 1 90 ? -27.034 10.083 -4.627 1.00 41.28 90 ALA A C 1
ATOM 702 O O . ALA A 1 90 ? -26.294 9.326 -4.005 1.00 41.28 90 ALA A O 1
ATOM 703 N N . ALA A 1 91 ? -28.135 9.671 -5.247 1.00 45.06 91 ALA A N 1
ATOM 704 C CA . ALA A 1 91 ? -28.552 8.286 -5.346 1.00 45.06 91 ALA A CA 1
ATOM 705 C C . ALA A 1 91 ? -27.496 7.442 -6.080 1.00 45.06 91 ALA A C 1
ATOM 707 O O . ALA A 1 91 ? -27.134 7.746 -7.214 1.00 45.06 91 ALA A O 1
ATOM 708 N N . SER A 1 92 ? -27.051 6.357 -5.451 1.00 37.09 92 SER A N 1
ATOM 709 C CA . SER A 1 92 ? -26.617 5.148 -6.148 1.00 37.09 92 SER A CA 1
ATOM 710 C C . SER A 1 92 ? -26.854 3.967 -5.210 1.00 37.09 92 SER A C 1
ATOM 712 O O . SER A 1 92 ? -26.377 3.966 -4.075 1.00 37.09 92 SER A O 1
ATOM 714 N N . GLU A 1 93 ? -27.661 3.018 -5.665 1.00 44.69 93 GLU A N 1
ATOM 715 C CA . GLU A 1 93 ? -28.091 1.832 -4.932 1.00 44.69 93 GLU A CA 1
ATOM 716 C C . GLU A 1 93 ? -26.897 0.967 -4.516 1.00 44.69 93 GLU A C 1
ATOM 718 O O . GLU A 1 93 ? -26.067 0.581 -5.335 1.00 44.69 93 GLU A O 1
ATOM 723 N N . GLY A 1 94 ? -26.823 0.659 -3.222 1.00 40.03 94 GLY A N 1
ATOM 724 C CA . GLY A 1 94 ? -25.786 -0.202 -2.661 1.00 40.03 94 GLY A CA 1
ATOM 725 C C . GLY A 1 94 ? -25.586 0.045 -1.173 1.00 40.03 94 GLY A C 1
ATOM 726 O O . GLY A 1 94 ? -24.559 0.577 -0.784 1.00 40.03 94 GLY A O 1
ATOM 727 N N . SER A 1 95 ? -26.603 -0.295 -0.371 1.00 40.72 95 SER A N 1
ATOM 728 C CA . SER A 1 95 ? -26.595 -0.450 1.096 1.00 40.72 95 SER A CA 1
ATOM 729 C C . SER A 1 95 ? -25.271 -0.096 1.802 1.00 40.72 95 SER A C 1
ATOM 731 O O . SER A 1 95 ? -24.471 -0.976 2.132 1.00 40.72 95 SER A O 1
ATOM 733 N N . GLU A 1 96 ? -25.068 1.189 2.103 1.00 40.53 96 GLU A N 1
ATOM 734 C CA . GLU A 1 96 ? -23.985 1.645 2.972 1.00 40.53 96 GLU A CA 1
ATOM 735 C C . GLU A 1 96 ? -24.277 1.203 4.413 1.00 40.53 96 GLU A C 1
ATOM 737 O O . GLU A 1 96 ? -25.006 1.849 5.171 1.00 40.53 96 GLU A O 1
ATOM 742 N N . MET A 1 97 ? -23.707 0.063 4.806 1.00 43.31 97 MET A N 1
ATOM 743 C CA . MET A 1 97 ? -23.617 -0.322 6.208 1.00 43.31 97 MET A CA 1
ATOM 744 C C . MET A 1 97 ? -22.871 0.775 6.974 1.00 43.31 97 MET A C 1
ATOM 746 O O . MET A 1 97 ? -21.696 1.045 6.737 1.00 43.31 97 MET A O 1
ATOM 750 N N . LYS A 1 98 ? -23.598 1.407 7.896 1.00 45.78 98 LYS A N 1
ATOM 751 C CA . LYS A 1 98 ? -23.144 2.183 9.056 1.00 45.78 98 LYS A CA 1
ATOM 752 C C . LYS A 1 98 ? -21.618 2.136 9.290 1.00 45.78 98 LYS A C 1
ATOM 754 O O . LYS A 1 98 ? -21.121 1.270 9.999 1.00 45.78 98 LYS A O 1
ATOM 759 N N . GLY A 1 99 ? -20.909 3.126 8.749 1.00 56.56 99 GLY A N 1
ATOM 760 C CA . GLY A 1 99 ? -19.557 3.513 9.162 1.00 56.56 99 GLY A CA 1
ATOM 761 C C . GLY A 1 99 ? -18.477 2.434 9.088 1.00 56.56 99 GLY A C 1
ATOM 762 O O . GLY A 1 99 ? -17.725 2.288 10.053 1.00 56.56 99 GLY A O 1
ATOM 763 N N . ASP A 1 100 ? -18.385 1.691 7.983 1.00 66.44 100 ASP A N 1
ATOM 764 C CA . ASP A 1 100 ? -17.283 0.744 7.799 1.00 66.44 100 ASP A CA 1
ATOM 765 C C . ASP A 1 100 ? -15.935 1.500 7.752 1.00 66.44 100 ASP A C 1
ATOM 767 O O . ASP A 1 100 ? -15.768 2.410 6.927 1.00 66.44 100 ASP A O 1
ATOM 771 N N . PRO A 1 101 ? -14.979 1.212 8.658 1.00 71.12 101 PRO A N 1
ATOM 772 C CA . PRO A 1 101 ? -13.672 1.854 8.638 1.00 71.12 101 PRO A CA 1
ATOM 773 C C . PRO A 1 101 ? -12.991 1.652 7.282 1.00 71.12 101 PRO A C 1
ATOM 775 O O . PRO A 1 101 ? -12.749 0.530 6.842 1.00 71.12 101 PRO A O 1
ATOM 778 N N . ARG A 1 102 ? -12.642 2.767 6.637 1.00 88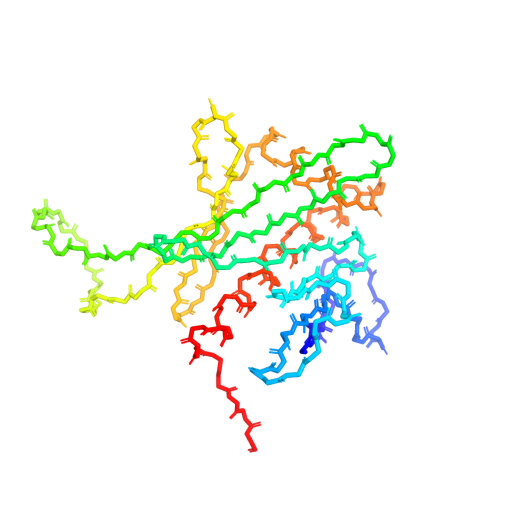.69 102 ARG A N 1
ATOM 779 C CA . ARG A 1 102 ? -11.978 2.783 5.333 1.00 88.69 102 ARG A CA 1
ATOM 780 C C . ARG A 1 102 ? -10.605 3.410 5.463 1.00 88.69 102 ARG A C 1
ATOM 782 O O . ARG A 1 102 ? -10.484 4.531 5.947 1.00 88.69 102 ARG A O 1
ATOM 789 N N . PHE A 1 103 ? -9.582 2.738 4.960 1.00 93.19 103 PHE A N 1
ATOM 790 C CA . PHE A 1 103 ? -8.244 3.302 4.846 1.00 93.19 103 PHE A CA 1
ATOM 791 C C . PHE A 1 103 ? -7.966 3.772 3.424 1.00 93.19 103 PHE A C 1
ATOM 793 O O . PHE A 1 103 ? -8.479 3.223 2.445 1.00 93.19 103 PHE A O 1
ATOM 800 N N . THR A 1 104 ? -7.164 4.824 3.304 1.00 93.56 104 THR A N 1
ATOM 801 C CA . THR A 1 104 ? -6.636 5.313 2.028 1.00 93.56 104 THR A CA 1
ATOM 802 C C . THR A 1 104 ? -5.119 5.361 2.102 1.00 93.56 104 THR A C 1
ATOM 804 O O . THR A 1 104 ? -4.587 6.009 2.996 1.00 93.56 104 THR A O 1
ATOM 807 N N . LEU A 1 105 ? -4.440 4.689 1.176 1.00 94.38 105 LEU A N 1
ATOM 808 C CA . LEU A 1 105 ? -2.993 4.763 1.016 1.00 94.38 105 LEU A CA 1
ATOM 809 C C . LEU A 1 105 ? -2.634 5.996 0.201 1.00 94.38 105 LEU A C 1
ATOM 811 O O . LEU A 1 105 ? -3.231 6.235 -0.851 1.00 94.38 105 LEU A O 1
ATOM 815 N N . SER A 1 106 ? -1.634 6.744 0.645 1.00 92.56 106 SER A N 1
ATOM 816 C CA . SER A 1 106 ? -1.101 7.881 -0.098 1.00 92.56 106 SER A CA 1
ATOM 817 C C . SER A 1 106 ? 0.403 8.041 0.078 1.00 92.56 106 SER A C 1
ATOM 819 O O . SER A 1 106 ? 0.977 7.555 1.053 1.00 92.56 106 SER A O 1
ATOM 821 N N . ILE A 1 107 ? 1.030 8.746 -0.867 1.00 90.94 107 ILE A N 1
ATOM 822 C CA . ILE A 1 107 ? 2.403 9.235 -0.719 1.00 90.94 107 ILE A CA 1
ATOM 823 C C . ILE A 1 107 ? 2.381 10.365 0.312 1.00 90.94 107 ILE A C 1
ATOM 825 O O . ILE A 1 107 ? 1.713 11.381 0.112 1.00 90.94 107 ILE A O 1
ATOM 829 N N . ALA A 1 108 ? 3.091 10.179 1.421 1.00 85.88 108 ALA A N 1
ATOM 830 C CA . ALA A 1 108 ? 3.070 11.072 2.577 1.00 85.88 108 ALA A CA 1
ATOM 831 C C . ALA A 1 108 ? 4.370 11.878 2.710 1.00 85.88 108 ALA A C 1
ATOM 833 O O . ALA A 1 108 ? 4.881 12.090 3.811 1.00 85.88 108 ALA A O 1
ATOM 834 N N . GLU A 1 109 ? 4.884 12.349 1.578 1.00 76.94 109 GLU A N 1
ATOM 835 C CA . GLU A 1 109 ? 6.026 13.255 1.515 1.00 76.94 109 GLU A CA 1
ATOM 836 C C . GLU A 1 109 ? 5.576 14.713 1.700 1.00 76.94 109 GLU A C 1
ATOM 838 O O . GLU A 1 109 ? 4.484 15.117 1.282 1.00 76.94 109 GLU A O 1
ATOM 843 N N . ALA A 1 110 ? 6.386 15.507 2.400 1.00 60.25 110 ALA A N 1
ATOM 844 C CA . ALA A 1 110 ? 6.032 16.881 2.730 1.00 60.25 110 ALA A CA 1
ATOM 845 C C . ALA A 1 110 ? 5.934 17.747 1.460 1.00 60.25 110 ALA A C 1
ATOM 847 O O . ALA A 1 110 ? 6.834 17.748 0.630 1.00 60.25 110 ALA A O 1
ATOM 848 N N . GLY A 1 111 ? 4.848 18.515 1.325 1.00 58.38 111 GLY A N 1
ATOM 849 C CA . GLY A 1 111 ? 4.686 19.505 0.251 1.00 58.38 111 GLY A CA 1
ATOM 850 C C . GLY A 1 111 ? 4.005 19.011 -1.031 1.00 58.38 111 GLY A C 1
ATOM 851 O O . GLY A 1 111 ? 3.701 19.834 -1.892 1.00 58.38 111 GLY A O 1
ATOM 852 N N . LEU A 1 112 ? 3.689 17.717 -1.155 1.00 60.59 112 LEU A N 1
ATOM 853 C CA . LEU A 1 112 ? 2.941 17.180 -2.298 1.00 60.59 112 LEU A CA 1
ATOM 854 C C . LEU A 1 112 ? 1.436 17.081 -1.999 1.00 60.59 112 LEU A C 1
ATOM 856 O O . LEU A 1 112 ? 1.015 16.826 -0.865 1.00 60.59 112 LEU A O 1
ATOM 860 N N . ARG A 1 113 ? 0.591 17.237 -3.034 1.00 65.56 113 ARG A N 1
ATOM 861 C CA . ARG A 1 113 ? -0.780 16.696 -2.971 1.00 65.56 113 ARG A CA 1
ATOM 862 C C . ARG A 1 113 ? -0.643 15.199 -2.699 1.00 65.56 113 ARG A C 1
ATOM 864 O O . ARG A 1 113 ? 0.181 14.573 -3.343 1.00 65.56 113 ARG A O 1
ATOM 871 N N . ARG A 1 114 ? -1.419 14.647 -1.762 1.00 73.94 114 ARG A N 1
ATOM 872 C CA . ARG A 1 114 ? -1.393 13.222 -1.387 1.00 73.94 114 ARG A CA 1
ATOM 873 C C . ARG A 1 114 ? -2.277 12.411 -2.348 1.00 73.94 114 ARG A C 1
ATOM 875 O O . ARG A 1 114 ? -3.483 12.331 -2.095 1.00 73.94 114 ARG A O 1
ATOM 882 N N . PRO A 1 115 ? -1.766 11.860 -3.471 1.00 78.94 115 PRO A N 1
ATOM 883 C CA . PRO A 1 115 ? -2.586 11.031 -4.345 1.00 78.94 115 PRO A CA 1
ATOM 884 C C . PRO A 1 115 ? -3.013 9.761 -3.607 1.00 78.94 115 PRO A C 1
ATOM 886 O O . PRO A 1 115 ? -2.238 9.169 -2.857 1.00 78.94 115 PRO A O 1
ATOM 889 N N . CYS A 1 116 ? -4.258 9.343 -3.826 1.00 87.56 116 CYS A N 1
ATOM 890 C CA . CYS A 1 116 ? -4.779 8.080 -3.319 1.00 87.56 116 CYS A CA 1
ATOM 891 C C . CYS A 1 116 ? -4.248 6.933 -4.186 1.00 87.56 116 CYS A C 1
ATOM 893 O O . CYS A 1 116 ? -4.704 6.758 -5.313 1.00 87.56 116 CYS A O 1
ATOM 895 N N . LEU A 1 117 ? -3.327 6.138 -3.645 1.00 91.62 117 LEU A N 1
ATOM 896 C CA . LEU A 1 117 ? -2.734 4.989 -4.329 1.00 91.62 117 LEU A CA 1
ATOM 897 C C . LEU A 1 117 ? -3.613 3.740 -4.239 1.00 91.62 117 LEU A C 1
ATOM 899 O O . LEU A 1 117 ? -3.681 2.958 -5.184 1.00 91.62 117 LEU A O 1
ATOM 903 N N . ALA A 1 118 ? -4.275 3.540 -3.102 1.00 94.31 118 ALA A N 1
ATOM 904 C CA . ALA A 1 118 ? -5.123 2.383 -2.847 1.00 94.31 118 ALA A CA 1
ATOM 905 C C . ALA A 1 118 ? -6.129 2.677 -1.731 1.00 94.31 118 ALA A C 1
ATOM 907 O O . ALA A 1 118 ? -5.962 3.608 -0.939 1.00 94.31 118 ALA A O 1
ATOM 908 N N . THR A 1 119 ? -7.174 1.862 -1.641 1.00 93.81 119 THR A N 1
ATOM 909 C CA . THR A 1 119 ? -8.132 1.896 -0.534 1.00 93.81 119 THR A CA 1
ATOM 910 C C . THR A 1 119 ? -8.327 0.514 0.049 1.00 93.81 119 THR A C 1
ATOM 912 O O . THR A 1 119 ? -8.383 -0.459 -0.696 1.00 93.81 119 THR A O 1
ATOM 915 N N . LEU A 1 120 ? -8.476 0.443 1.365 1.00 94.62 120 LEU A N 1
ATOM 916 C CA . LEU A 1 120 ? -8.651 -0.800 2.102 1.00 94.62 120 LEU A CA 1
ATOM 917 C C . LEU A 1 120 ? -9.905 -0.693 2.979 1.00 94.62 120 LEU A C 1
ATOM 919 O O . LEU A 1 120 ? -10.130 0.321 3.640 1.00 94.62 120 LEU A O 1
ATOM 923 N N . THR A 1 121 ? -10.721 -1.737 2.950 1.00 91.88 121 THR A N 1
ATOM 924 C CA . THR A 1 121 ? -11.949 -1.918 3.741 1.00 91.88 121 THR A CA 1
ATOM 925 C C . THR A 1 121 ? -11.942 -3.323 4.332 1.00 91.88 121 THR A C 1
ATOM 927 O O . THR A 1 121 ? -11.106 -4.142 3.942 1.00 91.88 121 THR A O 1
ATOM 930 N N . LYS A 1 122 ? -12.895 -3.646 5.212 1.00 88.75 122 LYS A N 1
ATOM 931 C CA . LYS A 1 122 ? -13.047 -5.024 5.708 1.00 88.75 122 LYS A CA 1
ATOM 932 C C . LYS A 1 122 ? -13.313 -6.035 4.596 1.00 88.75 122 LYS A C 1
ATOM 934 O O . LYS A 1 122 ? -12.958 -7.198 4.733 1.00 88.75 122 LYS A O 1
ATOM 939 N N . GLN A 1 123 ? -13.944 -5.591 3.511 1.00 87.12 123 GLN A N 1
ATOM 940 C CA . GLN A 1 123 ? -14.307 -6.441 2.378 1.00 87.12 123 GLN A CA 1
ATOM 941 C C . GLN A 1 123 ? -13.136 -6.693 1.425 1.00 87.12 123 GLN A C 1
ATOM 943 O O . GLN A 1 123 ? -13.170 -7.651 0.660 1.00 87.12 123 GLN A O 1
ATOM 948 N N . GLY A 1 124 ? -12.107 -5.843 1.446 1.00 88.75 124 GLY A N 1
ATOM 949 C CA . GLY A 1 124 ? -10.950 -6.018 0.581 1.00 88.75 124 GLY A CA 1
ATOM 950 C C . GLY A 1 124 ? -10.177 -4.741 0.281 1.00 88.75 124 GLY A C 1
ATOM 951 O O . GLY A 1 124 ? -10.456 -3.653 0.802 1.00 88.75 124 GLY A O 1
ATOM 952 N N . LEU A 1 125 ? -9.185 -4.911 -0.592 1.00 91.31 125 LEU A N 1
ATOM 953 C CA . LEU A 1 125 ? -8.248 -3.891 -1.038 1.00 91.31 125 LEU A CA 1
ATOM 954 C C . LEU A 1 125 ? -8.485 -3.570 -2.518 1.00 91.31 125 LEU A C 1
ATOM 956 O O . LEU A 1 125 ? -8.603 -4.461 -3.352 1.00 91.31 125 LEU A O 1
ATOM 960 N N . LYS A 1 126 ? -8.530 -2.279 -2.845 1.00 92.19 126 LYS A N 1
ATOM 961 C CA . LYS A 1 126 ? -8.656 -1.767 -4.211 1.00 92.19 126 LYS A CA 1
ATOM 962 C C . LYS A 1 126 ? -7.462 -0.885 -4.537 1.00 92.19 126 LYS A C 1
ATOM 964 O O . LYS A 1 126 ? -7.245 0.123 -3.863 1.00 92.19 126 LYS A O 1
ATOM 969 N N . ILE A 1 127 ? -6.735 -1.235 -5.591 1.00 89.25 127 ILE A N 1
ATOM 970 C CA . ILE A 1 127 ? -5.642 -0.421 -6.126 1.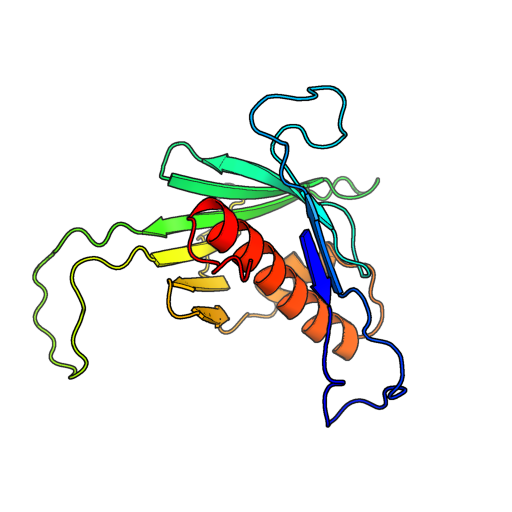00 89.25 127 ILE A CA 1
ATOM 971 C C . ILE A 1 127 ? -6.218 0.669 -7.042 1.00 89.25 127 ILE A C 1
ATOM 973 O O . ILE A 1 127 ? -7.170 0.431 -7.788 1.00 89.25 127 ILE A O 1
ATOM 977 N N . GLY A 1 128 ? -5.695 1.891 -6.932 1.00 83.94 128 GLY A N 1
ATOM 978 C CA . GLY A 1 128 ? -6.025 3.000 -7.826 1.00 83.94 128 GLY A CA 1
ATOM 979 C C . GLY A 1 128 ? -5.271 2.920 -9.156 1.00 83.94 128 GLY A C 1
ATOM 980 O O . GLY A 1 128 ? -4.355 2.123 -9.322 1.00 83.94 128 GLY A O 1
ATOM 981 N N . GLY A 1 129 ? -5.636 3.776 -10.110 1.00 83.75 129 GLY A N 1
ATOM 982 C CA . GLY A 1 129 ? -4.812 3.980 -11.302 1.00 83.75 129 GLY A CA 1
ATOM 983 C C . GLY A 1 129 ? -3.601 4.841 -10.952 1.00 83.75 129 GLY A C 1
ATOM 984 O O . GLY A 1 129 ? -3.784 5.969 -10.496 1.00 83.75 129 GLY A O 1
ATOM 985 N N . TRP A 1 130 ? -2.390 4.319 -11.152 1.00 88.25 130 TRP A N 1
ATOM 986 C CA . TRP A 1 130 ? -1.153 5.059 -10.900 1.00 88.25 130 TRP A CA 1
ATOM 987 C C . TRP A 1 130 ? -0.642 5.743 -12.164 1.00 88.25 130 TRP A C 1
ATOM 989 O O . TRP A 1 130 ? -0.510 5.117 -13.220 1.00 88.25 130 TRP A O 1
ATOM 999 N N . ASP A 1 131 ? -0.322 7.029 -12.049 1.00 87.69 131 ASP A N 1
ATOM 1000 C CA . ASP A 1 131 ? 0.413 7.736 -13.096 1.00 87.69 131 ASP A CA 1
ATOM 1001 C C . ASP A 1 131 ? 1.903 7.331 -13.106 1.00 87.69 131 ASP A C 1
ATOM 1003 O O . ASP A 1 131 ? 2.392 6.616 -12.226 1.00 87.69 131 ASP A O 1
ATOM 1007 N N . ARG A 1 132 ? 2.643 7.778 -14.127 1.00 86.25 132 ARG A N 1
ATOM 1008 C CA . ARG A 1 132 ? 4.068 7.446 -14.293 1.00 86.25 132 ARG A CA 1
ATOM 1009 C C . ARG A 1 132 ? 4.930 7.924 -13.118 1.00 86.25 132 ARG A C 1
ATOM 1011 O O . ARG A 1 132 ? 5.892 7.248 -12.767 1.00 86.25 132 ARG A O 1
ATOM 1018 N N . ALA A 1 133 ? 4.605 9.067 -12.514 1.00 86.75 133 ALA A N 1
ATOM 1019 C CA . ALA A 1 133 ? 5.376 9.616 -11.402 1.00 86.75 133 ALA A CA 1
ATOM 1020 C C . ALA A 1 133 ? 5.134 8.818 -10.113 1.00 86.75 133 ALA A C 1
ATOM 1022 O O . ALA A 1 133 ? 6.076 8.524 -9.383 1.00 86.75 133 ALA A O 1
ATOM 1023 N N . GLN A 1 134 ? 3.887 8.414 -9.867 1.00 88.19 134 GLN A N 1
ATOM 1024 C CA . GLN A 1 134 ? 3.512 7.548 -8.751 1.00 88.19 134 GLN A CA 1
ATOM 1025 C C . GLN A 1 134 ? 4.168 6.172 -8.870 1.00 88.19 134 GLN A C 1
ATOM 1027 O O . GLN A 1 134 ? 4.743 5.695 -7.893 1.00 88.19 134 GLN A O 1
ATOM 1032 N N . ARG A 1 135 ? 4.145 5.567 -10.066 1.00 87.88 135 ARG A N 1
ATOM 1033 C CA . ARG A 1 135 ? 4.861 4.311 -10.332 1.00 87.88 135 ARG A CA 1
ATOM 1034 C C . ARG A 1 135 ? 6.355 4.453 -10.068 1.00 87.88 135 ARG A C 1
ATOM 1036 O O . ARG A 1 135 ? 6.880 3.714 -9.250 1.00 87.88 135 ARG A O 1
ATOM 1043 N N . GLY A 1 136 ? 7.008 5.463 -10.648 1.00 86.88 136 GLY A N 1
ATOM 1044 C CA . GLY A 1 136 ? 8.440 5.699 -10.436 1.00 86.88 136 GLY A CA 1
ATOM 1045 C C . GLY A 1 136 ? 8.811 5.936 -8.966 1.00 86.88 136 GLY A C 1
ATOM 1046 O O . GLY A 1 136 ? 9.843 5.456 -8.497 1.00 86.88 136 GLY A O 1
ATOM 1047 N N . TYR A 1 137 ? 7.952 6.625 -8.206 1.00 87.06 137 TYR A N 1
ATOM 1048 C CA . TYR A 1 137 ? 8.143 6.813 -6.767 1.00 87.06 137 TYR A CA 1
ATOM 1049 C C . TYR A 1 137 ? 8.178 5.480 -6.017 1.00 87.06 137 TYR A C 1
ATOM 1051 O O . TYR A 1 137 ? 9.081 5.246 -5.215 1.00 87.06 137 TYR A O 1
ATOM 1059 N N . LEU A 1 138 ? 7.208 4.606 -6.283 1.00 87.19 138 LEU A N 1
ATOM 1060 C CA . LEU A 1 138 ? 7.117 3.302 -5.637 1.00 87.19 138 LEU A CA 1
ATOM 1061 C C . LEU A 1 138 ? 8.229 2.353 -6.118 1.00 87.19 138 LEU A C 1
ATOM 1063 O O . LEU A 1 138 ? 8.881 1.714 -5.294 1.00 87.19 138 LEU A O 1
ATOM 1067 N N . ALA A 1 139 ? 8.500 2.324 -7.424 1.00 86.31 139 ALA A N 1
ATOM 1068 C CA . ALA A 1 139 ? 9.484 1.445 -8.054 1.00 86.31 139 ALA A CA 1
ATOM 1069 C C . ALA A 1 139 ? 10.905 1.701 -7.550 1.00 86.31 139 ALA A C 1
ATOM 1071 O O . ALA A 1 139 ? 11.674 0.769 -7.361 1.00 86.31 139 ALA A O 1
ATOM 1072 N N . SER A 1 140 ? 11.232 2.950 -7.202 1.00 84.44 140 SER A N 1
ATOM 1073 C CA . SER A 1 140 ? 12.541 3.287 -6.623 1.00 84.44 140 SER A CA 1
ATOM 1074 C C . SER A 1 140 ? 12.857 2.620 -5.271 1.00 84.44 140 SER A C 1
ATOM 1076 O O . SER A 1 140 ? 13.969 2.761 -4.775 1.00 84.44 140 SER A O 1
ATOM 1078 N N . SER A 1 141 ? 11.898 1.914 -4.661 1.00 81.50 141 SER A N 1
ATOM 1079 C CA . SER A 1 141 ? 12.106 1.094 -3.456 1.00 81.50 141 SER A CA 1
ATOM 1080 C C . SER A 1 141 ? 12.280 -0.406 -3.733 1.00 81.50 141 SER A C 1
ATOM 1082 O O . SER A 1 141 ? 12.470 -1.184 -2.796 1.00 81.50 141 SER A O 1
ATOM 1084 N N . LEU A 1 142 ? 12.198 -0.811 -5.003 1.00 81.12 142 LEU A N 1
ATOM 1085 C CA . LEU A 1 142 ? 12.307 -2.192 -5.460 1.00 81.12 142 LEU A CA 1
ATOM 1086 C C . LEU A 1 142 ? 13.684 -2.467 -6.088 1.00 81.12 142 LEU A C 1
ATOM 1088 O O . LEU A 1 142 ? 14.378 -1.574 -6.570 1.00 81.12 142 LEU A O 1
ATOM 1092 N N . HIS A 1 143 ? 14.075 -3.736 -6.078 1.00 72.00 143 HIS A N 1
ATOM 1093 C CA . HIS A 1 143 ? 15.276 -4.303 -6.680 1.00 72.00 143 HIS A CA 1
ATOM 1094 C C . HIS A 1 143 ? 14.887 -5.165 -7.883 1.00 72.00 143 HIS A C 1
ATOM 1096 O O . HIS A 1 143 ? 15.089 -6.378 -7.880 1.00 72.00 143 HIS A O 1
ATOM 1102 N N . THR A 1 144 ? 14.294 -4.541 -8.898 1.00 67.81 144 THR A N 1
ATOM 1103 C CA . THR A 1 144 ? 13.811 -5.249 -10.085 1.00 67.81 144 THR A CA 1
ATOM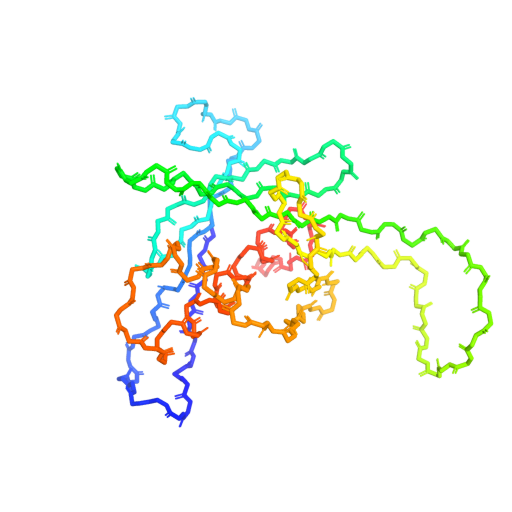 1104 C C . THR A 1 144 ? 14.229 -4.497 -11.342 1.00 67.81 144 THR A C 1
ATOM 1106 O O . THR A 1 144 ? 13.997 -3.299 -11.451 1.00 67.81 144 THR A O 1
ATOM 1109 N N . GLU A 1 145 ? 14.868 -5.197 -12.282 1.00 63.53 145 GLU A N 1
ATOM 1110 C CA . GLU A 1 145 ? 15.311 -4.637 -13.573 1.00 63.53 145 GLU A CA 1
ATOM 1111 C C . GLU A 1 145 ? 14.331 -4.954 -14.723 1.00 63.53 145 GLU A C 1
ATOM 1113 O O . GLU A 1 145 ? 14.511 -4.487 -15.846 1.00 63.53 145 GLU A O 1
ATOM 1118 N N . ASN A 1 146 ? 13.284 -5.739 -14.447 1.00 69.19 146 ASN A N 1
ATOM 1119 C CA . ASN A 1 146 ? 12.264 -6.173 -15.400 1.00 69.19 146 ASN A CA 1
ATOM 1120 C C . ASN A 1 146 ? 10.913 -5.486 -15.113 1.00 69.19 146 ASN A C 1
ATOM 1122 O O . ASN A 1 146 ? 10.339 -5.670 -14.043 1.00 69.19 146 ASN A O 1
ATOM 1126 N N . GLU A 1 147 ? 10.373 -4.739 -16.082 1.00 62.16 147 GLU A N 1
ATOM 1127 C CA . GLU A 1 147 ? 9.128 -3.960 -15.928 1.00 62.16 147 GLU A CA 1
ATOM 1128 C C . GLU A 1 147 ? 7.904 -4.814 -15.530 1.00 62.16 147 GLU A C 1
ATOM 1130 O O . GLU A 1 147 ? 7.041 -4.356 -14.783 1.00 62.16 147 GLU A O 1
ATOM 1135 N N . VAL A 1 148 ? 7.815 -6.066 -15.996 1.00 63.28 148 VAL A N 1
ATOM 1136 C CA . VAL A 1 148 ? 6.677 -6.954 -15.674 1.00 63.28 148 VAL A CA 1
ATOM 1137 C C . VAL A 1 148 ? 6.753 -7.450 -14.230 1.00 63.28 148 VAL A C 1
ATOM 1139 O O . VAL A 1 148 ? 5.744 -7.507 -13.524 1.00 63.28 148 VAL A O 1
ATOM 1142 N N . GLU A 1 149 ? 7.960 -7.776 -13.773 1.00 74.44 149 GLU A N 1
ATOM 1143 C CA . GLU A 1 149 ? 8.216 -8.132 -12.378 1.00 74.44 149 GLU A CA 1
ATOM 1144 C C . GLU A 1 149 ? 8.042 -6.911 -11.461 1.00 74.44 149 GLU A C 1
ATOM 1146 O O . GLU A 1 149 ? 7.591 -7.063 -10.326 1.00 74.44 149 GLU A O 1
ATOM 1151 N N . GLU A 1 150 ? 8.329 -5.702 -11.960 1.00 81.00 150 GLU A N 1
ATOM 1152 C CA . GLU A 1 150 ? 8.141 -4.448 -11.227 1.00 81.00 150 GLU A CA 1
ATOM 1153 C C . GLU A 1 150 ? 6.664 -4.228 -10.885 1.00 81.00 150 GLU A C 1
ATOM 1155 O O . GLU A 1 150 ? 6.336 -4.037 -9.714 1.00 81.00 150 GLU A O 1
ATOM 1160 N N . ASP A 1 151 ? 5.752 -4.312 -11.861 1.00 82.12 151 ASP A N 1
ATOM 1161 C CA . ASP A 1 151 ? 4.318 -4.112 -11.608 1.00 82.12 151 ASP A CA 1
ATOM 1162 C C . ASP A 1 151 ? 3.790 -5.139 -10.585 1.00 82.12 151 ASP A C 1
ATOM 1164 O O . ASP A 1 151 ? 3.122 -4.771 -9.611 1.00 82.12 151 ASP A O 1
ATOM 1168 N N . ALA A 1 152 ? 4.141 -6.421 -10.737 1.00 82.00 152 ALA A N 1
ATOM 1169 C CA . ALA A 1 152 ? 3.760 -7.466 -9.785 1.00 82.00 152 ALA A CA 1
ATOM 1170 C C . ALA A 1 152 ? 4.315 -7.193 -8.374 1.00 82.00 152 ALA A C 1
ATOM 1172 O O . ALA A 1 152 ? 3.584 -7.314 -7.381 1.00 82.00 152 ALA A O 1
ATOM 1173 N N . ALA A 1 153 ? 5.577 -6.770 -8.269 1.00 83.50 153 ALA A N 1
ATOM 1174 C CA . ALA A 1 153 ? 6.215 -6.411 -7.008 1.00 83.50 153 ALA A CA 1
ATOM 1175 C C . ALA A 1 153 ? 5.564 -5.176 -6.363 1.00 83.50 153 ALA A C 1
ATOM 1177 O O . ALA A 1 153 ? 5.343 -5.159 -5.147 1.00 83.50 153 ALA A O 1
ATOM 1178 N N . LEU A 1 154 ? 5.173 -4.173 -7.152 1.00 87.56 154 LEU A N 1
ATOM 1179 C CA . LEU A 1 154 ? 4.463 -2.986 -6.677 1.00 87.56 154 LEU A CA 1
ATOM 1180 C C . LEU A 1 154 ? 3.088 -3.335 -6.099 1.00 87.56 154 LEU A C 1
ATOM 1182 O O . LEU A 1 154 ? 2.761 -2.927 -4.977 1.00 87.56 154 LEU A O 1
ATOM 1186 N N . TYR A 1 155 ? 2.285 -4.116 -6.830 1.00 87.50 155 TYR A N 1
ATOM 1187 C CA . TYR A 1 155 ? 0.971 -4.557 -6.357 1.00 87.50 155 TYR A CA 1
ATOM 1188 C C . TYR A 1 155 ? 1.092 -5.394 -5.083 1.00 87.50 155 TYR A C 1
ATOM 1190 O O . TYR A 1 155 ? 0.371 -5.155 -4.111 1.00 87.50 155 TYR A O 1
ATOM 1198 N N . THR A 1 156 ? 2.052 -6.316 -5.055 1.00 86.62 156 THR A N 1
ATOM 1199 C CA . THR A 1 156 ? 2.354 -7.160 -3.894 1.00 86.62 156 THR A CA 1
ATOM 1200 C C . THR A 1 156 ? 2.785 -6.334 -2.684 1.00 86.62 156 THR A C 1
ATOM 1202 O O . THR A 1 156 ? 2.344 -6.604 -1.563 1.00 86.62 156 THR A O 1
ATOM 1205 N N . SER A 1 157 ? 3.593 -5.292 -2.891 1.00 88.88 157 SER A N 1
ATOM 1206 C CA . SER A 1 157 ? 4.047 -4.399 -1.822 1.00 88.88 157 SER A CA 1
ATOM 1207 C C . SER A 1 157 ? 2.867 -3.674 -1.176 1.00 88.88 157 SER A C 1
ATOM 1209 O O . SER A 1 157 ? 2.694 -3.711 0.046 1.00 88.88 157 SER A O 1
ATOM 1211 N N . VAL A 1 158 ? 1.990 -3.084 -1.995 1.00 91.44 158 VAL A N 1
ATOM 1212 C CA . VAL A 1 158 ? 0.779 -2.402 -1.513 1.00 91.44 158 VAL A CA 1
ATOM 1213 C C . VAL A 1 158 ? -0.180 -3.376 -0.828 1.00 91.44 158 VAL A C 1
ATOM 1215 O O . VAL A 1 158 ? -0.729 -3.048 0.229 1.00 91.44 158 VAL A O 1
ATOM 1218 N N . LEU A 1 159 ? -0.356 -4.578 -1.384 1.00 90.94 159 LEU A N 1
ATOM 1219 C CA . LEU A 1 159 ? -1.183 -5.627 -0.792 1.00 90.94 159 LEU A CA 1
ATOM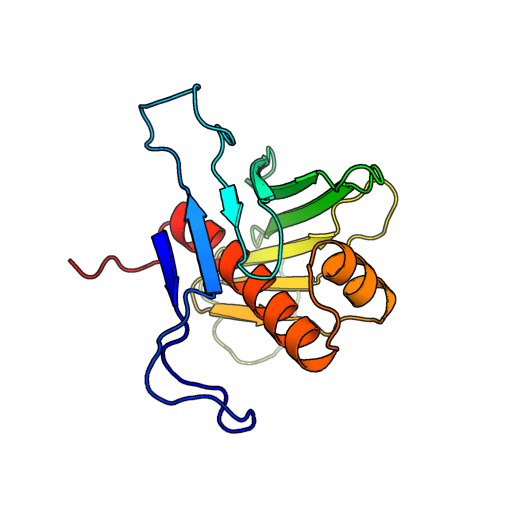 1220 C C . LEU A 1 159 ? -0.659 -6.030 0.589 1.00 90.94 159 LEU A C 1
ATOM 1222 O O . LEU A 1 159 ? -1.416 -6.028 1.554 1.00 90.94 159 LEU A O 1
ATOM 1226 N N . THR A 1 160 ? 0.636 -6.310 0.707 1.00 91.19 160 THR A N 1
ATOM 1227 C CA . THR A 1 160 ? 1.273 -6.737 1.960 1.00 91.19 160 THR A CA 1
ATOM 1228 C C . THR A 1 160 ? 1.190 -5.654 3.041 1.00 91.19 160 THR A C 1
ATOM 1230 O O . THR A 1 160 ? 0.870 -5.958 4.192 1.00 91.19 160 THR A O 1
ATOM 1233 N N . MET A 1 161 ? 1.395 -4.377 2.687 1.00 93.06 161 MET A N 1
ATOM 1234 C CA . MET A 1 161 ? 1.148 -3.258 3.608 1.00 93.06 161 MET A CA 1
ATOM 1235 C C . MET A 1 161 ? -0.322 -3.208 4.046 1.00 93.06 161 MET A C 1
ATOM 1237 O O . MET A 1 161 ? -0.612 -2.997 5.222 1.00 93.06 161 MET A O 1
ATOM 1241 N N . GLY A 1 162 ? -1.256 -3.443 3.121 1.00 92.81 162 GLY A N 1
ATOM 1242 C CA . GLY A 1 162 ? -2.683 -3.541 3.423 1.00 92.81 162 GLY A CA 1
ATOM 1243 C C . GLY A 1 162 ? -3.021 -4.700 4.366 1.00 92.81 162 GLY A C 1
ATOM 1244 O O . GLY A 1 162 ? -3.803 -4.517 5.296 1.00 92.81 162 GLY A O 1
ATOM 1245 N N . VAL A 1 163 ? -2.386 -5.863 4.195 1.00 91.88 163 VAL A N 1
ATOM 1246 C CA . VAL A 1 163 ? -2.530 -7.020 5.094 1.00 91.88 163 VAL A CA 1
ATOM 1247 C C . VAL A 1 163 ? -2.015 -6.689 6.495 1.00 91.88 163 VAL A C 1
ATOM 1249 O O . VAL A 1 163 ? -2.688 -7.026 7.467 1.00 91.88 163 VAL A O 1
ATOM 1252 N N . TYR A 1 164 ? -0.889 -5.972 6.628 1.00 91.19 164 TYR A N 1
ATOM 1253 C CA . TYR A 1 164 ? -0.437 -5.473 7.936 1.00 91.19 164 TYR A CA 1
ATOM 1254 C C . TYR A 1 164 ? -1.523 -4.608 8.593 1.00 91.19 164 TYR A C 1
ATOM 1256 O O . TYR A 1 164 ? -1.867 -4.830 9.753 1.00 91.19 164 TYR A O 1
ATOM 1264 N N . VAL A 1 165 ? -2.103 -3.653 7.856 1.00 91.88 165 VAL A N 1
ATOM 1265 C CA . VAL A 1 165 ? -3.162 -2.772 8.382 1.00 91.88 165 VAL A CA 1
ATOM 1266 C C . VAL A 1 165 ? -4.399 -3.575 8.793 1.00 91.88 165 VAL A C 1
ATOM 1268 O O . VAL A 1 165 ? -4.910 -3.387 9.894 1.00 91.88 165 VAL A O 1
ATOM 1271 N N . ALA A 1 166 ? -4.847 -4.511 7.955 1.00 91.00 166 ALA A N 1
ATOM 1272 C CA . ALA A 1 166 ? -5.982 -5.382 8.254 1.00 91.00 166 ALA A CA 1
ATOM 1273 C C . ALA A 1 166 ? -5.732 -6.262 9.492 1.00 91.00 166 ALA A C 1
ATOM 1275 O O . ALA A 1 166 ? -6.644 -6.462 10.296 1.00 91.00 166 ALA A O 1
ATOM 1276 N N . ALA A 1 167 ? -4.503 -6.755 9.679 1.00 88.06 167 ALA A N 1
ATOM 1277 C CA . ALA A 1 167 ? -4.111 -7.517 10.862 1.00 88.06 167 ALA A CA 1
ATOM 1278 C C . ALA A 1 167 ? -4.180 -6.658 12.133 1.00 88.06 167 ALA A C 1
ATOM 1280 O O . ALA A 1 167 ? -4.757 -7.084 13.132 1.00 88.06 167 ALA A O 1
ATOM 1281 N N . GLN A 1 168 ? -3.643 -5.434 12.089 1.00 87.06 168 GLN A N 1
ATOM 1282 C CA . GLN A 1 168 ? -3.675 -4.505 13.224 1.00 87.06 168 GLN A CA 1
ATOM 1283 C C . GLN A 1 168 ? -5.099 -4.064 13.591 1.00 87.06 168 GLN A C 1
ATOM 1285 O O . GLN A 1 168 ? -5.397 -3.842 14.762 1.00 87.06 168 GLN A O 1
ATOM 1290 N N . GLU A 1 169 ? -5.987 -3.969 12.603 1.00 88.56 169 GLU A N 1
ATOM 1291 C CA . GLU A 1 169 ? -7.399 -3.630 12.794 1.00 88.56 169 GLU A CA 1
ATOM 1292 C C . GLU A 1 169 ? -8.283 -4.850 13.130 1.00 88.56 169 GLU A C 1
ATOM 1294 O O . GLU A 1 169 ? -9.490 -4.701 13.332 1.00 88.56 169 GLU A O 1
ATOM 1299 N N . GLY A 1 170 ? -7.697 -6.051 13.223 1.00 87.38 170 GLY A N 1
ATOM 1300 C CA . GLY A 1 170 ? -8.394 -7.279 13.613 1.00 87.38 170 GLY A CA 1
ATOM 1301 C C . GLY A 1 170 ? -9.381 -7.799 12.566 1.00 87.38 170 GLY A C 1
ATOM 1302 O O . GLY A 1 170 ? -10.390 -8.401 12.921 1.00 87.38 170 GLY A O 1
ATOM 1303 N N . TRP A 1 171 ? -9.142 -7.529 11.280 1.00 88.38 171 TRP A N 1
ATOM 1304 C CA . TRP A 1 171 ? -10.040 -7.936 10.188 1.00 88.38 171 TRP A CA 1
ATOM 1305 C C . TRP A 1 171 ? -9.709 -9.307 9.611 1.00 88.38 171 TRP A C 1
ATOM 1307 O O . TRP A 1 171 ? -10.528 -9.891 8.907 1.00 88.38 171 TRP A O 1
ATOM 1317 N N . LEU A 1 172 ? -8.513 -9.819 9.890 1.00 83.56 172 LEU A N 1
ATOM 1318 C CA . LEU A 1 172 ? -8.097 -11.134 9.428 1.00 83.56 172 LEU A CA 1
ATOM 1319 C C . LEU A 1 172 ? -8.655 -12.199 10.373 1.00 83.56 172 LEU A C 1
ATOM 1321 O O . LEU A 1 172 ? -8.367 -12.191 11.570 1.00 83.56 172 LEU A O 1
ATOM 1325 N N . THR A 1 173 ? -9.441 -13.127 9.833 1.00 73.19 173 THR A N 1
ATOM 1326 C CA . THR A 1 173 ? -9.871 -14.323 10.558 1.00 73.19 173 THR A CA 1
ATOM 1327 C C . THR A 1 173 ? -8.660 -15.200 10.841 1.00 73.19 173 THR A C 1
ATOM 1329 O O . THR A 1 173 ? -8.024 -15.710 9.918 1.00 73.19 173 THR A O 1
ATOM 1332 N N . GLN A 1 174 ? -8.348 -15.393 12.120 1.00 57.44 174 GLN A N 1
ATOM 1333 C CA . GLN A 1 174 ? -7.484 -16.486 12.542 1.00 57.44 174 GLN A CA 1
ATOM 1334 C C . GLN A 1 174 ? -8.296 -17.771 12.387 1.00 57.44 174 GLN A C 1
ATOM 1336 O O . GLN A 1 174 ? -9.201 -18.028 13.177 1.00 57.44 174 GLN A O 1
ATOM 1341 N N . TYR A 1 175 ? -8.018 -18.545 11.342 1.00 45.50 175 TYR A N 1
ATOM 1342 C CA . TYR A 1 175 ? -8.406 -19.948 11.353 1.00 45.50 175 TYR A CA 1
ATOM 1343 C C . TYR A 1 175 ? -7.505 -20.627 12.391 1.00 45.50 175 TYR A C 1
ATOM 1345 O O . TYR A 1 175 ? -6.307 -20.786 12.155 1.00 45.50 175 TYR A O 1
ATOM 1353 N N . LEU A 1 176 ? -8.070 -20.874 13.577 1.00 37.81 176 LEU A N 1
ATOM 1354 C CA . LEU A 1 176 ? -7.510 -21.749 14.608 1.00 37.81 176 LEU A CA 1
ATOM 1355 C C . LEU A 1 176 ? -7.810 -23.206 14.256 1.00 37.81 176 LEU A C 1
ATOM 1357 O O . LEU A 1 176 ? -8.951 -23.463 13.807 1.00 37.81 176 LEU A O 1
#

Organism: NCBI:txid1226010

Secondary structure (DSSP, 8-state):
-EEE--S--TTS---TT---EEEEEE---TTS-TTSS-TT-EEE-TTB-PEEEEE-TTSEEEEEE--STT---EEEEEEEE------------S---TT--EEEEEE--TTS---EEEEEETTEEEEPPPPHHHHHHHHTTB---SHHHHHHHHHHHHHHHHHHHHHHTT-S----

pLDDT: mean 73.64, std 17.24, range [37.09, 94.62]

Radius of gyration: 17.43 Å; chains: 1; bounding box: 52×46×44 Å